Protein AF-A0AAJ2EV68-F1 (afdb_monomer_lite)

Sequence (175 aa):
MSREALLESLSAVMDNEADEFETRRVLSEVSKDPELRATWSRYAMVSAVIRGEPMMPNLDIAKGVTSTLERDDVAAAPVAAAVAPAAKSRWASLGRVAVAASVTFAVLAGVRMYNQSDVATQGLAQQAPSQLTAPQPARSPAVLASFSEESTKAAADSKVDQSAAGVKQETPAQR

pLDDT: mean 70.6, std 21.74, range [31.56, 97.69]

InterPro domains:
  IPR005572 Anti sigma-E protein RseA, N-terminal [PF03872] (8-86)
  IPR005572 Anti sigma-E protein RseA, N-terminal [cd16328] (8-70)
  IPR036147 Anti sigma-E protein RseA, N-terminal domain superfamily [G3DSA:1.10.10.880] (7-72)
  IPR036147 Anti sigma-E protein RseA, N-terminal domain superfamily [SSF89069] (8-71)
  IPR052383 Anti-sigma-E factor RseA-like [PTHR38104] (2-157)

Organism: NCBI:txid47885

Structure (mmCIF, N/CA/C/O backbone):
data_AF-A0AAJ2EV68-F1
#
_entry.id   AF-A0AAJ2EV68-F1
#
loop_
_atom_site.group_PDB
_atom_site.id
_atom_site.type_symbol
_atom_site.label_atom_id
_atom_site.label_alt_id
_atom_site.label_comp_id
_atom_site.label_asym_id
_atom_site.label_entity_id
_atom_site.label_seq_id
_atom_site.pdbx_PDB_ins_code
_atom_site.Cartn_x
_atom_site.Cartn_y
_atom_site.Cartn_z
_atom_site.occupancy
_atom_site.B_iso_or_equiv
_atom_site.auth_seq_id
_atom_site.auth_comp_id
_atom_site.auth_asym_id
_atom_site.auth_atom_id
_atom_site.pdbx_PDB_model_num
ATOM 1 N N . MET A 1 1 ? 5.180 4.007 17.160 1.00 66.56 1 MET A N 1
ATOM 2 C CA . MET A 1 1 ? 3.745 3.701 17.347 1.00 66.56 1 MET A CA 1
ATOM 3 C C . MET A 1 1 ? 3.645 2.321 17.951 1.00 66.56 1 MET A C 1
ATOM 5 O O . MET A 1 1 ? 4.568 1.535 17.764 1.00 66.56 1 MET A O 1
ATOM 9 N N . SER A 1 2 ? 2.560 2.043 18.666 1.00 90.31 2 SER A N 1
ATOM 10 C CA . SER A 1 2 ? 2.216 0.660 18.976 1.00 90.31 2 SER A CA 1
ATOM 11 C C . SER A 1 2 ? 1.850 -0.083 17.683 1.00 90.31 2 SER A C 1
ATOM 13 O O . SER A 1 2 ? 1.628 0.540 16.638 1.00 90.31 2 SER A O 1
ATOM 15 N N . ARG A 1 3 ? 1.830 -1.415 17.727 1.00 90.88 3 ARG A N 1
ATOM 16 C CA . ARG A 1 3 ? 1.516 -2.231 16.548 1.00 90.88 3 ARG A CA 1
ATOM 17 C C . ARG A 1 3 ? 0.095 -1.964 16.054 1.00 90.88 3 ARG A C 1
ATOM 19 O O . ARG A 1 3 ? -0.131 -1.921 14.853 1.00 90.88 3 ARG A O 1
ATOM 26 N N . GLU A 1 4 ? -0.831 -1.740 16.978 1.00 94.19 4 GLU A N 1
ATOM 27 C CA . GLU A 1 4 ? -2.236 -1.457 16.693 1.00 94.19 4 GLU A CA 1
ATOM 28 C C . GLU A 1 4 ? -2.380 -0.166 15.889 1.00 94.19 4 GLU A C 1
ATOM 30 O O . GLU A 1 4 ? -3.008 -0.174 14.837 1.00 94.19 4 GLU A O 1
ATOM 35 N N . ALA A 1 5 ? -1.703 0.905 16.311 1.00 94.12 5 ALA A N 1
ATOM 36 C CA . ALA A 1 5 ? -1.750 2.182 15.607 1.00 94.12 5 ALA A CA 1
ATOM 37 C C . ALA A 1 5 ? -1.160 2.085 14.184 1.00 94.12 5 ALA A C 1
ATOM 39 O O . ALA A 1 5 ? -1.614 2.759 13.269 1.00 94.12 5 ALA A O 1
ATOM 40 N N . LEU A 1 6 ? -0.179 1.201 13.961 1.00 94.81 6 LEU A N 1
ATOM 41 C CA . LEU A 1 6 ? 0.352 0.949 12.618 1.00 94.81 6 LEU A CA 1
ATOM 42 C C . LEU A 1 6 ? -0.646 0.194 11.724 1.00 94.81 6 LEU A C 1
ATOM 44 O O . LEU A 1 6 ? -0.704 0.457 10.526 1.00 94.81 6 LEU A O 1
ATOM 48 N N . LEU A 1 7 ? -1.418 -0.736 12.295 1.00 95.75 7 LEU A N 1
ATOM 49 C CA . LEU A 1 7 ? -2.474 -1.464 11.584 1.00 95.75 7 LEU A CA 1
ATOM 50 C C . LEU A 1 7 ? -3.673 -0.567 11.259 1.00 95.75 7 LEU A C 1
ATOM 52 O O . LEU A 1 7 ? -4.260 -0.710 10.190 1.00 95.75 7 LEU A O 1
ATOM 56 N N . GLU A 1 8 ? -4.005 0.360 12.154 1.00 96.00 8 GLU A N 1
ATOM 57 C CA . GLU A 1 8 ? -5.029 1.382 11.936 1.00 96.00 8 GLU A CA 1
ATOM 58 C C . GLU A 1 8 ? -4.630 2.317 10.790 1.00 96.00 8 GLU A C 1
ATOM 60 O O . GLU A 1 8 ? -5.356 2.412 9.801 1.00 96.00 8 GLU A O 1
ATOM 65 N N . SER A 1 9 ? -3.423 2.897 10.840 1.00 96.19 9 SER A N 1
ATOM 66 C CA . SER A 1 9 ? -2.912 3.712 9.733 1.00 96.19 9 SER A CA 1
ATOM 67 C C . SER A 1 9 ? -2.800 2.913 8.428 1.00 96.19 9 SER A C 1
ATOM 69 O O . SER A 1 9 ? -3.022 3.465 7.357 1.00 96.19 9 SER A O 1
ATOM 71 N N . LEU A 1 10 ? -2.482 1.612 8.478 1.00 96.50 10 LEU A N 1
ATOM 72 C CA . LEU A 1 10 ? -2.476 0.754 7.287 1.00 96.50 10 LEU A CA 1
ATOM 73 C C . LEU A 1 10 ? -3.872 0.632 6.658 1.00 96.50 10 LEU A C 1
ATOM 75 O O . LEU A 1 10 ? -3.980 0.708 5.436 1.00 96.50 10 LEU A O 1
ATOM 79 N N . SER A 1 11 ? -4.924 0.467 7.467 1.00 95.31 11 SER A N 1
ATOM 80 C CA . SER A 1 11 ? -6.308 0.471 6.972 1.00 95.31 11 SER A CA 1
ATOM 81 C C . SER A 1 11 ? -6.662 1.822 6.357 1.00 95.31 11 SER A C 1
ATOM 83 O O . SER A 1 11 ? -7.127 1.870 5.223 1.00 95.31 11 SER A O 1
ATOM 85 N N . ALA A 1 12 ? -6.338 2.919 7.047 1.00 96.81 12 ALA A N 1
ATOM 86 C CA . ALA A 1 12 ? -6.581 4.269 6.547 1.00 96.81 12 ALA A CA 1
ATOM 87 C C . ALA A 1 12 ? -5.859 4.534 5.212 1.00 96.81 12 ALA A C 1
ATOM 89 O O . ALA A 1 12 ? -6.422 5.155 4.317 1.00 96.81 12 ALA A O 1
ATOM 90 N N . VAL A 1 13 ? -4.634 4.023 5.021 1.00 96.75 13 VAL A N 1
ATOM 91 C CA . VAL A 1 13 ? -3.922 4.116 3.732 1.00 96.75 13 VAL A CA 1
ATOM 92 C C . VAL A 1 13 ? -4.679 3.376 2.628 1.00 96.75 13 VAL A C 1
ATOM 94 O O . VAL A 1 13 ? -4.769 3.879 1.510 1.00 96.75 13 VAL A O 1
ATOM 97 N N . MET A 1 14 ? -5.227 2.195 2.919 1.00 94.50 14 MET A N 1
ATOM 98 C CA . MET A 1 14 ? -5.983 1.416 1.934 1.00 94.50 14 MET A CA 1
ATOM 99 C C . MET A 1 14 ? -7.295 2.085 1.520 1.00 94.50 14 MET A C 1
ATOM 101 O O . MET A 1 14 ? -7.675 1.990 0.353 1.00 94.50 14 MET A O 1
ATOM 105 N N . ASP A 1 15 ? -7.947 2.777 2.451 1.00 94.50 15 ASP A N 1
ATOM 106 C CA . ASP A 1 15 ? -9.194 3.506 2.212 1.00 94.50 15 ASP A CA 1
ATOM 107 C C . ASP A 1 15 ? -8.963 4.958 1.743 1.00 94.50 15 ASP A C 1
ATOM 109 O O . ASP A 1 15 ? -9.916 5.694 1.499 1.00 94.50 15 ASP A O 1
ATOM 113 N N . ASN A 1 16 ? -7.700 5.359 1.533 1.00 95.75 16 ASN A N 1
ATOM 114 C CA . ASN A 1 16 ? -7.294 6.715 1.138 1.00 95.75 16 ASN A CA 1
ATOM 115 C C . ASN A 1 16 ? -7.708 7.802 2.160 1.00 95.75 16 ASN A C 1
ATOM 117 O O . ASN A 1 16 ? -7.981 8.946 1.799 1.00 95.75 16 ASN A O 1
ATOM 121 N N . GLU A 1 17 ? -7.734 7.448 3.443 1.00 97.69 17 GLU A N 1
ATOM 122 C CA . GLU A 1 17 ? -8.054 8.333 4.572 1.00 97.69 17 GLU A CA 1
ATOM 123 C C . GLU A 1 17 ? -6.822 8.715 5.410 1.00 97.69 17 GLU A C 1
ATOM 125 O O . GLU A 1 17 ? -6.917 9.565 6.291 1.00 97.69 17 GLU A O 1
ATOM 130 N N . ALA A 1 18 ? -5.657 8.110 5.155 1.00 96.81 18 ALA A N 1
ATOM 131 C CA . ALA A 1 18 ? -4.432 8.420 5.889 1.00 96.81 18 ALA A CA 1
ATOM 132 C C . ALA A 1 18 ? -3.806 9.759 5.472 1.00 96.81 18 ALA A C 1
ATOM 134 O O . ALA A 1 18 ? -3.696 10.079 4.285 1.00 96.81 18 ALA A O 1
ATOM 135 N N . ASP A 1 19 ? -3.266 10.482 6.454 1.00 96.50 19 ASP A N 1
ATOM 136 C CA . ASP A 1 19 ? -2.471 11.684 6.212 1.00 96.50 19 ASP A CA 1
ATOM 137 C C . ASP A 1 19 ? -1.173 11.365 5.449 1.00 96.50 19 ASP A C 1
ATOM 139 O O . ASP A 1 19 ? -0.638 10.250 5.483 1.00 96.50 19 ASP A O 1
ATOM 143 N N . GLU A 1 20 ? -0.584 12.370 4.795 1.00 96.50 20 GLU A N 1
ATOM 144 C CA . GLU A 1 20 ? 0.630 12.175 3.991 1.00 96.50 20 GLU A CA 1
ATOM 145 C C . GLU A 1 20 ? 1.820 11.671 4.828 1.00 96.50 20 GLU A C 1
ATOM 147 O O . GLU A 1 20 ? 2.586 10.803 4.394 1.00 96.50 20 GLU A O 1
ATOM 152 N N . PHE A 1 21 ? 1.977 12.186 6.049 1.00 95.69 21 PHE A N 1
ATOM 153 C CA . PHE A 1 21 ? 3.040 11.742 6.948 1.00 95.69 21 PHE A CA 1
ATOM 154 C C . PHE A 1 21 ? 2.833 10.292 7.398 1.00 95.69 21 PHE A C 1
ATOM 156 O O . PHE A 1 21 ? 3.785 9.506 7.406 1.00 95.69 21 PHE A O 1
ATOM 163 N N . GLU A 1 22 ? 1.596 9.922 7.735 1.00 94.81 22 GLU A N 1
ATOM 164 C CA . GLU A 1 22 ? 1.248 8.558 8.131 1.00 94.81 22 GLU A CA 1
ATOM 165 C C . GLU A 1 22 ? 1.454 7.583 6.980 1.00 94.81 22 GLU A C 1
ATOM 167 O O . GLU A 1 22 ? 2.108 6.559 7.167 1.00 94.81 22 GLU A O 1
ATOM 172 N N . THR A 1 23 ? 1.029 7.957 5.774 1.00 97.12 23 THR A N 1
ATOM 173 C CA . THR A 1 23 ? 1.238 7.185 4.547 1.00 97.12 23 THR A CA 1
ATOM 174 C C . THR A 1 23 ? 2.720 6.907 4.315 1.00 97.12 23 THR A C 1
ATOM 176 O O . THR A 1 23 ? 3.129 5.750 4.199 1.00 97.12 23 THR A O 1
ATOM 179 N N . ARG A 1 24 ? 3.570 7.946 4.319 1.00 95.69 24 ARG A N 1
ATOM 180 C CA . ARG A 1 24 ? 5.027 7.784 4.146 1.00 95.69 24 ARG A CA 1
ATOM 181 C C . ARG A 1 24 ? 5.621 6.857 5.201 1.00 95.69 24 ARG A C 1
ATOM 183 O O . ARG A 1 24 ? 6.500 6.048 4.898 1.00 95.69 24 ARG A O 1
ATOM 190 N N . ARG A 1 25 ? 5.151 6.966 6.444 1.00 94.12 25 ARG A N 1
ATOM 191 C CA . ARG A 1 25 ? 5.664 6.161 7.549 1.00 94.12 25 ARG A CA 1
ATOM 192 C C . ARG A 1 25 ? 5.214 4.706 7.465 1.00 94.12 25 ARG A C 1
ATOM 194 O O . ARG A 1 25 ? 6.053 3.824 7.613 1.00 94.12 25 ARG A O 1
ATOM 201 N N . VAL A 1 26 ? 3.937 4.453 7.182 1.00 95.94 26 VAL A N 1
ATOM 202 C CA . VAL A 1 26 ? 3.386 3.107 6.965 1.00 95.94 26 VAL A CA 1
ATOM 203 C C . VAL A 1 26 ? 4.116 2.420 5.814 1.00 95.94 26 VAL A C 1
ATOM 205 O O . VAL A 1 26 ? 4.591 1.303 5.988 1.00 95.94 26 VAL A O 1
ATOM 208 N N . LEU A 1 27 ? 4.306 3.097 4.676 1.00 94.50 27 LEU A N 1
ATOM 209 C CA . LEU A 1 27 ? 5.032 2.541 3.526 1.00 94.50 27 LEU A CA 1
ATOM 210 C C . LEU A 1 27 ? 6.494 2.188 3.863 1.00 94.50 27 LEU A C 1
ATOM 212 O O . LEU A 1 27 ? 6.998 1.145 3.436 1.00 94.50 27 LEU A O 1
ATOM 216 N N . SER A 1 28 ? 7.169 3.021 4.664 1.00 94.94 28 SER A N 1
ATOM 217 C CA . SER A 1 28 ? 8.528 2.746 5.153 1.00 94.94 28 SER A CA 1
ATOM 218 C C . SER A 1 28 ? 8.582 1.492 6.030 1.00 94.94 28 SER A C 1
ATOM 220 O O . SER A 1 28 ? 9.485 0.671 5.875 1.00 94.94 28 SER A O 1
ATOM 222 N N . GLU A 1 29 ? 7.605 1.307 6.920 1.00 94.81 29 GLU A N 1
ATOM 223 C CA . GLU A 1 29 ? 7.549 0.144 7.812 1.00 94.81 29 GLU A CA 1
ATOM 224 C C . GLU A 1 29 ? 7.129 -1.141 7.078 1.00 94.81 29 GLU A C 1
ATOM 226 O O . GLU A 1 29 ? 7.770 -2.176 7.252 1.00 94.81 29 GLU A O 1
ATOM 231 N N . VAL A 1 30 ? 6.153 -1.080 6.164 1.00 94.31 30 VAL A N 1
ATOM 232 C CA . VAL A 1 30 ? 5.732 -2.218 5.313 1.00 94.31 30 VAL A CA 1
ATOM 233 C C . VAL A 1 30 ? 6.892 -2.755 4.468 1.00 94.31 30 VAL A C 1
ATOM 235 O O . VAL A 1 30 ? 6.995 -3.959 4.206 1.00 94.31 30 VAL A O 1
ATOM 238 N N . SER A 1 31 ? 7.801 -1.878 4.043 1.00 90.06 31 SER A N 1
ATOM 239 C CA . SER A 1 31 ? 8.985 -2.276 3.277 1.00 90.06 31 SER A CA 1
ATOM 240 C C . SER A 1 31 ? 9.954 -3.129 4.107 1.00 90.06 31 SER A C 1
ATOM 242 O O . SER A 1 31 ? 10.612 -4.012 3.563 1.00 90.06 31 SER A O 1
ATOM 244 N N . LYS A 1 32 ? 10.001 -2.927 5.429 1.00 93.06 32 LYS A N 1
ATOM 245 C CA . LYS A 1 32 ? 10.924 -3.612 6.349 1.00 93.06 32 LYS A CA 1
ATOM 246 C C . LYS A 1 32 ? 10.305 -4.836 7.023 1.00 93.06 32 LYS A C 1
ATOM 248 O O . LYS A 1 32 ? 11.031 -5.776 7.326 1.00 93.06 32 LYS A O 1
ATOM 253 N N . ASP A 1 33 ? 8.989 -4.837 7.240 1.00 94.31 33 ASP A N 1
ATOM 254 C CA . ASP A 1 33 ? 8.274 -5.870 7.997 1.00 94.31 33 ASP A CA 1
ATOM 255 C C . ASP A 1 33 ? 7.451 -6.809 7.082 1.00 94.31 33 ASP A C 1
ATOM 257 O O . ASP A 1 33 ? 6.423 -6.408 6.519 1.00 94.31 33 ASP A O 1
ATOM 261 N N . PRO A 1 34 ? 7.862 -8.085 6.932 1.00 92.12 34 PRO A N 1
ATOM 262 C CA . PRO A 1 34 ? 7.104 -9.080 6.180 1.00 92.12 34 PRO A CA 1
ATOM 263 C C . PRO A 1 34 ? 5.719 -9.410 6.753 1.00 92.12 34 PRO A C 1
ATOM 265 O O . PRO A 1 34 ? 4.808 -9.688 5.972 1.00 92.12 34 PRO A O 1
ATOM 268 N N . GLU A 1 35 ? 5.526 -9.386 8.075 1.00 93.06 35 GLU A N 1
ATOM 269 C CA . GLU A 1 35 ? 4.221 -9.682 8.682 1.00 93.06 35 GLU A CA 1
ATOM 270 C C . GLU A 1 35 ? 3.212 -8.566 8.409 1.00 93.06 35 GLU A C 1
ATOM 272 O O . GLU A 1 35 ? 2.035 -8.830 8.132 1.00 93.06 35 GLU A O 1
ATOM 277 N N . LEU A 1 36 ? 3.665 -7.312 8.449 1.00 94.50 36 LEU A N 1
ATOM 278 C CA . LEU A 1 36 ? 2.829 -6.163 8.120 1.00 94.50 36 LEU A CA 1
ATOM 279 C C . LEU A 1 36 ? 2.400 -6.195 6.649 1.00 94.50 36 LEU A C 1
ATOM 281 O O . LEU A 1 36 ? 1.225 -6.005 6.337 1.00 94.50 36 LEU A O 1
ATOM 285 N N . ARG A 1 37 ? 3.320 -6.550 5.746 1.00 92.81 37 ARG A N 1
ATOM 286 C CA . ARG A 1 37 ? 3.016 -6.753 4.321 1.00 92.81 37 ARG A CA 1
ATOM 287 C C . ARG A 1 37 ? 2.023 -7.892 4.090 1.00 92.81 37 ARG A C 1
ATOM 289 O O . ARG A 1 37 ? 1.110 -7.760 3.278 1.00 92.81 37 ARG A O 1
ATOM 296 N N . ALA A 1 38 ? 2.155 -8.992 4.832 1.00 92.62 38 ALA A N 1
ATOM 297 C CA . ALA A 1 38 ? 1.183 -10.081 4.796 1.00 92.62 38 ALA A CA 1
ATOM 298 C C . ALA A 1 38 ? -0.203 -9.630 5.293 1.00 92.62 38 ALA A C 1
ATOM 300 O O . ALA A 1 38 ? -1.222 -10.090 4.782 1.00 92.62 38 ALA A O 1
ATOM 301 N N . THR A 1 39 ? -0.253 -8.713 6.263 1.00 94.62 39 THR A N 1
ATOM 302 C CA . THR A 1 39 ? -1.510 -8.139 6.764 1.00 94.62 39 THR A CA 1
ATOM 303 C C . THR A 1 39 ? -2.183 -7.257 5.722 1.00 94.62 39 THR A C 1
ATOM 305 O O . THR A 1 39 ? -3.365 -7.460 5.459 1.00 94.62 39 THR A O 1
ATOM 308 N N . TRP A 1 40 ? -1.427 -6.381 5.052 1.00 95.00 40 TRP A N 1
ATOM 309 C CA . TRP A 1 40 ? -1.928 -5.616 3.905 1.00 95.00 40 TRP A CA 1
ATOM 310 C C . TRP A 1 40 ? -2.518 -6.552 2.844 1.00 95.00 40 TRP A C 1
ATOM 312 O O . TRP A 1 40 ? -3.670 -6.390 2.452 1.00 95.00 40 TRP A O 1
ATOM 322 N N . SER A 1 41 ? -1.777 -7.586 2.430 1.00 92.19 41 SER A N 1
ATOM 323 C CA . SER A 1 41 ? -2.257 -8.552 1.430 1.00 92.19 41 SER A CA 1
ATOM 324 C C . SER A 1 41 ? -3.595 -9.197 1.826 1.00 92.19 41 SER A C 1
ATOM 326 O O . SER A 1 41 ? -4.521 -9.261 1.016 1.00 92.19 41 SER A O 1
ATOM 328 N N . ARG A 1 42 ? -3.752 -9.593 3.098 1.00 92.31 42 ARG A N 1
ATOM 329 C CA . ARG A 1 42 ? -5.026 -10.122 3.614 1.00 92.31 42 ARG A CA 1
ATOM 330 C C . ARG A 1 42 ? -6.152 -9.095 3.565 1.00 92.31 42 ARG A 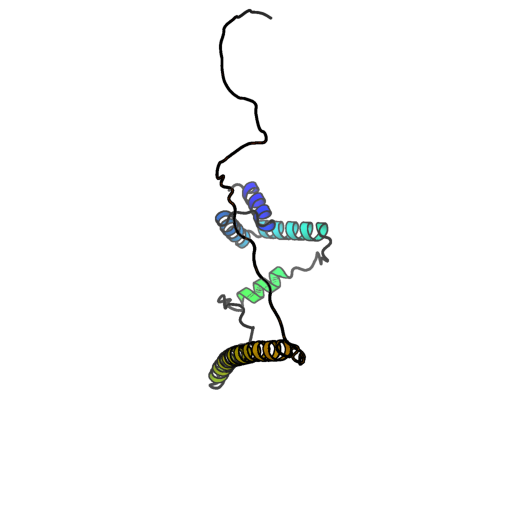C 1
ATOM 332 O O . ARG A 1 42 ? -7.252 -9.446 3.156 1.00 92.31 42 ARG A O 1
ATOM 339 N N . TYR A 1 43 ? -5.900 -7.849 3.959 1.00 94.62 43 TYR A N 1
ATOM 340 C CA . TYR A 1 43 ? -6.911 -6.791 3.892 1.00 94.62 43 TYR A CA 1
ATOM 341 C C . TYR A 1 43 ? -7.343 -6.521 2.449 1.00 94.62 43 TYR A C 1
ATOM 343 O O . TYR A 1 43 ? -8.537 -6.407 2.180 1.00 94.62 43 TYR A O 1
ATOM 351 N N . ALA A 1 44 ? -6.398 -6.506 1.504 1.00 92.12 44 ALA A N 1
ATOM 352 C CA . ALA A 1 44 ? -6.702 -6.313 0.088 1.00 92.12 44 ALA A CA 1
ATOM 353 C C . ALA A 1 44 ? -7.560 -7.464 -0.450 1.00 92.12 44 ALA A C 1
ATOM 355 O O . ALA A 1 44 ? -8.538 -7.235 -1.157 1.00 92.12 44 ALA A O 1
ATOM 356 N N . MET A 1 45 ? -7.247 -8.695 -0.040 1.00 92.56 45 MET A N 1
ATOM 357 C CA . MET A 1 45 ? -8.034 -9.877 -0.381 1.00 92.56 45 MET A CA 1
ATOM 358 C C . MET A 1 45 ? -9.457 -9.808 0.187 1.00 92.56 45 MET A C 1
ATOM 360 O O . MET A 1 45 ? -10.412 -10.047 -0.544 1.00 92.56 45 MET A O 1
ATOM 364 N N . VAL A 1 46 ? -9.619 -9.449 1.464 1.00 93.44 46 VAL A N 1
ATOM 365 C CA . VAL A 1 46 ? -10.944 -9.281 2.085 1.00 93.44 46 VAL A CA 1
ATOM 366 C C . VAL A 1 46 ? -11.750 -8.193 1.369 1.00 93.44 46 VAL A C 1
ATOM 368 O O . VAL A 1 46 ? -12.921 -8.409 1.068 1.00 93.44 46 VAL A O 1
ATOM 371 N N . SER A 1 47 ? -11.125 -7.061 1.032 1.00 92.44 47 SER A N 1
ATOM 372 C CA . SER A 1 47 ? -11.766 -5.973 0.279 1.00 92.44 47 SER A CA 1
ATOM 373 C C . SER A 1 47 ? -12.248 -6.438 -1.101 1.00 92.44 47 SER A C 1
ATOM 375 O O . SER A 1 47 ? -13.402 -6.198 -1.458 1.00 92.44 47 SER A O 1
ATOM 377 N N . ALA A 1 48 ? -11.418 -7.185 -1.836 1.00 93.00 48 ALA A N 1
ATOM 378 C CA . ALA A 1 48 ? -11.781 -7.765 -3.129 1.00 93.00 48 ALA A CA 1
ATOM 379 C C . ALA A 1 48 ? -12.975 -8.732 -3.016 1.00 93.00 48 ALA A C 1
ATOM 381 O O . ALA A 1 48 ? -13.913 -8.642 -3.807 1.00 93.00 48 ALA A O 1
ATOM 382 N N . VAL A 1 49 ? -12.996 -9.600 -1.992 1.00 94.50 49 VAL A N 1
ATOM 383 C CA . VAL A 1 49 ? -14.134 -10.502 -1.721 1.00 94.50 49 VAL A CA 1
ATOM 384 C C . VAL A 1 49 ? -15.419 -9.713 -1.487 1.00 94.50 49 VAL A C 1
ATOM 386 O O . VAL A 1 49 ? -16.446 -10.030 -2.084 1.00 94.50 49 VAL A O 1
ATOM 389 N N . ILE A 1 50 ? -15.372 -8.683 -0.638 1.00 94.81 50 ILE A N 1
ATOM 390 C CA . ILE A 1 50 ? -16.542 -7.856 -0.305 1.00 94.81 50 ILE A CA 1
ATOM 391 C C . ILE A 1 50 ? -17.074 -7.130 -1.547 1.00 94.81 50 ILE A C 1
ATOM 393 O O . ILE A 1 50 ? -18.286 -7.034 -1.730 1.00 94.81 50 ILE A O 1
ATOM 397 N N . ARG A 1 51 ? -16.181 -6.650 -2.419 1.00 95.31 51 ARG A N 1
ATOM 398 C CA . ARG A 1 51 ? -16.531 -5.976 -3.681 1.00 95.31 51 ARG A CA 1
ATOM 399 C C . ARG A 1 51 ? -16.974 -6.942 -4.787 1.00 95.31 51 ARG A C 1
ATOM 401 O O . ARG A 1 51 ? -17.432 -6.487 -5.831 1.00 95.31 51 ARG A O 1
ATOM 408 N N . GLY A 1 52 ? -16.861 -8.255 -4.572 1.00 95.44 52 GLY A N 1
ATOM 409 C CA . GLY A 1 52 ? -17.171 -9.270 -5.580 1.00 95.44 52 GLY A CA 1
ATOM 410 C C . GLY A 1 52 ? -16.165 -9.306 -6.734 1.00 95.44 52 GLY A C 1
ATOM 411 O O . GLY A 1 52 ? -16.517 -9.701 -7.846 1.00 95.44 52 GLY A O 1
ATOM 412 N N . GLU A 1 53 ? -14.926 -8.878 -6.496 1.00 93.38 53 GLU A N 1
ATOM 413 C CA . GLU A 1 53 ? -13.866 -8.888 -7.500 1.00 93.38 53 GLU A CA 1
ATOM 414 C C . GLU A 1 53 ? -13.320 -10.314 -7.716 1.00 93.38 53 GLU A C 1
ATOM 416 O O . GLU A 1 53 ? -13.178 -11.091 -6.765 1.00 93.38 53 GLU A O 1
ATOM 421 N N . PRO A 1 54 ? -12.990 -10.697 -8.963 1.00 88.88 54 PRO A N 1
ATOM 422 C CA . PRO A 1 54 ? -12.403 -11.999 -9.246 1.00 88.88 54 PRO A CA 1
ATOM 423 C C . PRO A 1 54 ? -10.998 -12.095 -8.636 1.00 88.88 54 PRO A C 1
ATOM 425 O O . PRO A 1 54 ? -10.113 -11.307 -8.963 1.00 88.88 54 PRO A O 1
ATOM 428 N N . MET A 1 55 ? -10.769 -13.097 -7.784 1.00 85.31 55 MET A N 1
ATOM 429 C CA . MET A 1 55 ? -9.497 -13.285 -7.077 1.00 85.31 55 MET A CA 1
ATOM 430 C C . MET A 1 55 ? -8.894 -14.676 -7.286 1.00 85.31 55 MET A C 1
ATOM 432 O O . MET A 1 55 ? -9.598 -15.681 -7.386 1.00 85.31 55 MET A O 1
ATOM 436 N N . MET A 1 56 ? -7.561 -14.732 -7.290 1.00 86.06 56 MET A N 1
ATOM 437 C CA . MET A 1 56 ? -6.774 -15.967 -7.308 1.00 86.06 56 MET A CA 1
ATOM 438 C C . MET A 1 56 ? -5.980 -16.085 -5.994 1.00 86.06 56 MET A C 1
ATOM 440 O O . MET A 1 56 ? -4.861 -15.583 -5.917 1.00 86.06 56 MET A O 1
ATOM 444 N N . PRO A 1 57 ? -6.522 -16.734 -4.945 1.00 77.12 57 PRO A N 1
ATOM 445 C CA . PRO A 1 57 ? -5.968 -16.670 -3.583 1.00 77.12 57 PRO A CA 1
ATOM 446 C C . PRO A 1 57 ? -4.550 -17.240 -3.430 1.00 77.12 57 PRO A C 1
ATOM 448 O O . PRO A 1 57 ? -3.831 -16.846 -2.518 1.00 77.12 57 PRO A O 1
ATOM 451 N N . ASN A 1 58 ? -4.135 -18.148 -4.316 1.00 81.31 58 ASN A N 1
ATOM 452 C CA . ASN A 1 58 ? -2.832 -18.819 -4.243 1.00 81.31 58 ASN A CA 1
ATOM 453 C C . ASN A 1 58 ? -1.772 -18.207 -5.177 1.00 81.31 58 ASN A C 1
ATOM 455 O O . ASN A 1 58 ? -0.693 -18.779 -5.326 1.00 81.31 58 ASN A O 1
ATOM 459 N N . LEU A 1 59 ? -2.075 -17.089 -5.843 1.00 83.19 59 LEU A N 1
ATOM 460 C CA . LEU A 1 59 ? -1.178 -16.462 -6.811 1.00 83.19 59 LEU A CA 1
ATOM 461 C C . LEU A 1 59 ? -0.566 -15.178 -6.234 1.00 83.19 59 LEU A C 1
ATOM 463 O O . LEU A 1 59 ? -1.246 -14.166 -6.097 1.00 83.19 59 LEU A O 1
ATOM 467 N N . ASP A 1 60 ? 0.737 -15.205 -5.947 1.00 82.81 60 ASP A N 1
ATOM 468 C CA . ASP A 1 60 ? 1.502 -14.021 -5.534 1.00 82.81 60 ASP A CA 1
ATOM 469 C C . ASP A 1 60 ? 2.185 -13.367 -6.745 1.00 82.81 60 ASP A C 1
ATOM 471 O O . ASP A 1 60 ? 3.295 -13.729 -7.142 1.00 82.81 60 ASP A O 1
ATOM 475 N N . ILE A 1 61 ? 1.497 -12.396 -7.346 1.00 88.00 61 ILE A N 1
ATOM 476 C CA . ILE A 1 61 ? 2.032 -11.589 -8.454 1.00 88.00 61 ILE A CA 1
ATOM 477 C C . ILE A 1 61 ? 2.988 -10.509 -7.929 1.00 88.00 61 ILE A C 1
ATOM 479 O O . ILE A 1 61 ? 3.957 -10.153 -8.603 1.00 88.00 61 ILE A O 1
ATOM 483 N N . ALA A 1 62 ? 2.745 -10.004 -6.715 1.00 87.19 62 ALA A N 1
ATOM 484 C CA . ALA A 1 62 ? 3.468 -8.872 -6.148 1.00 87.19 62 ALA A CA 1
ATOM 485 C C . ALA A 1 62 ? 4.967 -9.164 -6.041 1.00 87.19 62 ALA A C 1
ATOM 487 O O . ALA A 1 62 ? 5.779 -8.356 -6.483 1.00 87.19 62 ALA A O 1
ATOM 488 N N . LYS A 1 63 ?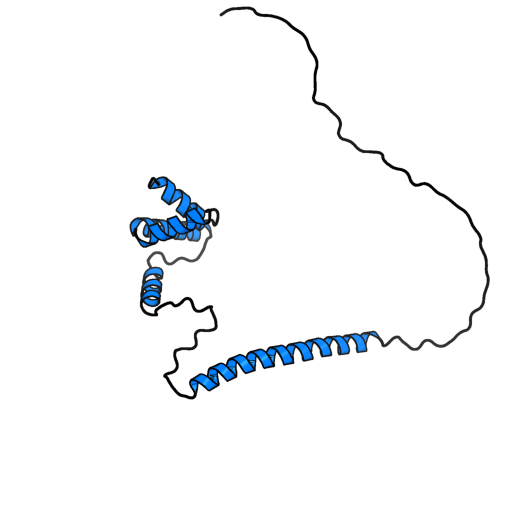 5.347 -10.358 -5.566 1.00 86.31 63 LYS A N 1
ATOM 489 C CA . LYS A 1 63 ? 6.758 -10.761 -5.476 1.00 86.31 63 LYS A CA 1
ATOM 490 C C . LYS A 1 63 ? 7.463 -10.790 -6.836 1.00 86.31 63 LYS A C 1
ATOM 492 O O . LYS A 1 63 ? 8.613 -10.360 -6.941 1.00 86.31 63 LYS A O 1
ATOM 497 N N . GLY A 1 64 ? 6.791 -11.292 -7.873 1.00 88.56 64 GLY A N 1
ATOM 498 C CA . GLY A 1 64 ? 7.335 -11.331 -9.234 1.00 88.56 64 GLY A CA 1
ATOM 499 C C . GLY A 1 64 ? 7.545 -9.930 -9.810 1.00 88.56 64 GLY A C 1
ATOM 500 O O . GLY A 1 64 ? 8.603 -9.642 -10.374 1.00 88.56 64 GLY A O 1
ATOM 501 N N . VAL A 1 65 ? 6.571 -9.041 -9.597 1.00 90.19 65 VAL A N 1
ATOM 502 C CA . VAL A 1 65 ? 6.647 -7.636 -10.015 1.00 90.19 65 VAL A CA 1
ATOM 503 C C . VAL A 1 65 ? 7.776 -6.916 -9.281 1.00 90.19 65 VAL A C 1
ATOM 505 O O . VAL A 1 65 ? 8.648 -6.363 -9.944 1.00 90.19 65 VAL A O 1
ATOM 508 N N . THR A 1 66 ? 7.841 -6.987 -7.947 1.00 87.62 66 THR A N 1
ATOM 509 C CA . THR A 1 66 ? 8.917 -6.355 -7.162 1.00 87.62 66 THR A CA 1
ATOM 510 C C . THR A 1 66 ? 10.292 -6.842 -7.604 1.00 87.62 66 THR A C 1
ATOM 512 O O . THR A 1 66 ? 11.173 -6.032 -7.856 1.00 87.62 66 THR A O 1
ATOM 515 N N . SER A 1 67 ? 10.462 -8.151 -7.805 1.00 87.62 67 SER A N 1
ATOM 516 C CA . SER A 1 67 ? 11.744 -8.708 -8.245 1.00 87.62 67 SER A CA 1
ATOM 517 C C . SER A 1 67 ? 12.142 -8.266 -9.660 1.00 87.62 67 SER A C 1
ATOM 519 O O . SER A 1 67 ? 13.323 -8.260 -9.999 1.00 87.62 67 SER A O 1
ATOM 521 N N . THR A 1 68 ? 11.176 -7.918 -10.509 1.00 90.88 68 THR A N 1
ATOM 522 C CA . THR A 1 68 ? 11.448 -7.352 -11.838 1.00 90.88 68 THR A CA 1
ATOM 523 C C . THR A 1 68 ? 11.830 -5.875 -11.720 1.00 90.88 68 THR A C 1
ATOM 525 O O . THR A 1 68 ? 12.830 -5.465 -12.298 1.00 90.88 68 THR A O 1
ATOM 528 N N . LEU A 1 69 ? 11.107 -5.109 -10.895 1.00 87.38 69 LEU A N 1
ATOM 529 C CA . LEU A 1 69 ? 11.386 -3.694 -10.609 1.00 87.38 69 LEU A CA 1
ATOM 530 C C . LEU A 1 69 ? 12.723 -3.467 -9.883 1.00 87.38 69 LEU A C 1
ATOM 532 O O . LEU A 1 69 ? 13.307 -2.403 -9.994 1.00 87.38 69 LEU A O 1
ATOM 536 N N . GLU A 1 70 ? 13.218 -4.438 -9.120 1.00 87.31 70 GLU A N 1
ATOM 537 C CA . GLU A 1 70 ? 14.552 -4.358 -8.508 1.00 87.31 70 GLU A CA 1
ATOM 538 C C . GLU A 1 70 ? 15.682 -4.622 -9.514 1.00 87.31 70 GLU A C 1
ATOM 540 O O . GLU A 1 70 ? 16.818 -4.220 -9.279 1.00 87.31 70 GLU A O 1
ATOM 545 N N . ARG A 1 71 ? 15.397 -5.344 -10.608 1.00 82.31 71 ARG A N 1
ATOM 546 C CA . ARG A 1 71 ? 16.386 -5.698 -11.641 1.00 82.31 71 ARG A CA 1
ATOM 547 C C . ARG A 1 71 ? 16.496 -4.644 -12.727 1.00 82.31 71 ARG A C 1
ATOM 549 O O . ARG A 1 71 ? 17.598 -4.345 -13.177 1.00 82.31 71 ARG A O 1
ATOM 556 N N . ASP A 1 72 ? 15.357 -4.129 -13.165 1.00 72.12 72 ASP A N 1
ATOM 557 C CA . ASP A 1 72 ? 15.312 -2.946 -14.003 1.00 72.12 72 ASP A CA 1
ATOM 558 C C . ASP A 1 72 ? 15.455 -1.765 -13.055 1.00 72.12 72 ASP A C 1
ATOM 560 O O . ASP A 1 72 ? 14.464 -1.399 -12.445 1.00 72.12 72 ASP A O 1
ATOM 564 N N . ASP A 1 73 ? 16.660 -1.209 -12.873 1.00 58.53 73 ASP A N 1
ATOM 565 C CA . ASP A 1 73 ? 16.880 0.009 -12.078 1.00 58.53 73 ASP A CA 1
ATOM 566 C C . ASP A 1 73 ? 15.798 1.050 -12.423 1.00 58.53 73 ASP A C 1
ATOM 568 O O . ASP A 1 73 ? 15.893 1.758 -13.433 1.00 58.53 73 ASP A O 1
ATOM 572 N N . VAL A 1 74 ? 14.739 1.129 -11.607 1.00 54.00 74 VAL A N 1
ATOM 573 C CA . VAL A 1 74 ? 13.633 2.064 -11.811 1.00 54.00 74 VAL A CA 1
ATOM 574 C C . VAL A 1 74 ? 14.134 3.429 -11.367 1.00 54.00 74 VAL A C 1
ATOM 576 O O . VAL A 1 74 ? 13.787 3.962 -10.315 1.00 54.00 74 VAL A O 1
ATOM 579 N N . ALA A 1 75 ? 14.942 4.047 -12.224 1.00 52.53 75 ALA A N 1
ATOM 580 C CA . ALA A 1 75 ? 14.781 5.465 -12.438 1.00 52.53 75 ALA A CA 1
ATOM 581 C C . ALA A 1 75 ? 13.299 5.656 -12.763 1.00 52.53 75 ALA A C 1
ATOM 583 O O . ALA A 1 75 ? 12.802 5.092 -13.739 1.00 52.53 75 ALA A O 1
ATOM 584 N N . ALA A 1 76 ? 12.596 6.394 -11.906 1.00 50.81 76 ALA A N 1
ATOM 585 C CA . ALA A 1 76 ? 11.242 6.870 -12.131 1.00 50.81 76 ALA A CA 1
ATOM 586 C C . ALA A 1 76 ? 11.223 7.735 -13.401 1.00 50.81 76 ALA A C 1
ATOM 588 O O . ALA A 1 76 ? 11.222 8.963 -13.358 1.00 50.81 76 ALA A O 1
ATOM 589 N N . ALA A 1 77 ? 11.290 7.089 -14.559 1.00 46.91 77 ALA A N 1
ATOM 590 C CA . ALA A 1 77 ? 11.002 7.712 -15.821 1.00 46.91 77 ALA A CA 1
ATOM 591 C C . ALA A 1 77 ? 9.484 7.917 -15.831 1.00 46.91 77 ALA A C 1
ATOM 593 O O . ALA A 1 77 ? 8.745 6.966 -15.553 1.00 46.91 77 ALA A O 1
ATOM 594 N N . PRO A 1 78 ? 8.993 9.136 -16.115 1.00 46.94 78 PRO A N 1
ATOM 595 C CA . PRO A 1 78 ? 7.572 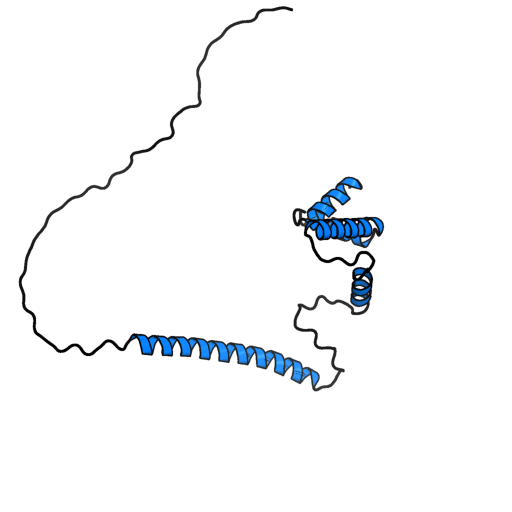9.318 -16.365 1.00 46.94 78 PRO A CA 1
ATOM 596 C C . PRO A 1 78 ? 7.155 8.307 -17.432 1.00 46.94 78 PRO A C 1
ATOM 598 O O . PRO A 1 78 ? 7.935 8.042 -18.348 1.00 46.94 78 PRO A O 1
ATOM 601 N N . VAL A 1 79 ? 5.954 7.742 -17.287 1.00 50.28 79 VAL A N 1
ATOM 602 C CA . VAL A 1 79 ? 5.278 6.838 -18.234 1.00 50.28 79 VAL A CA 1
ATOM 603 C C . VAL A 1 79 ? 5.152 7.493 -19.617 1.00 50.28 79 VAL A C 1
ATOM 605 O O . VAL A 1 79 ? 4.092 7.908 -20.065 1.00 50.28 79 VAL A O 1
ATOM 608 N N . ALA A 1 80 ? 6.274 7.601 -20.311 1.00 46.84 80 ALA A N 1
ATOM 609 C CA . ALA A 1 80 ? 6.396 7.828 -21.727 1.00 46.84 80 ALA A CA 1
ATOM 610 C C . ALA A 1 80 ? 6.823 6.473 -22.278 1.00 46.84 80 ALA A C 1
ATOM 612 O O . ALA A 1 80 ? 7.996 6.126 -22.205 1.00 46.84 80 ALA A O 1
ATOM 613 N N . ALA A 1 81 ? 5.818 5.700 -22.700 1.00 46.47 81 ALA A N 1
ATOM 614 C CA . ALA A 1 81 ? 5.884 4.477 -23.495 1.00 46.47 81 ALA A CA 1
ATOM 615 C C . ALA A 1 81 ? 7.210 3.701 -23.409 1.00 46.47 81 ALA A C 1
ATOM 617 O O . ALA A 1 81 ? 8.207 4.091 -24.015 1.00 46.47 81 ALA A O 1
ATOM 618 N N . ALA A 1 82 ? 7.184 2.557 -22.721 1.00 47.72 82 ALA A N 1
ATOM 619 C CA . ALA A 1 82 ? 8.251 1.567 -22.743 1.00 47.72 82 ALA A CA 1
ATOM 620 C C . ALA A 1 82 ? 8.626 1.202 -24.193 1.00 47.72 82 ALA A C 1
ATOM 622 O O . ALA A 1 82 ? 8.011 0.346 -24.824 1.00 47.72 82 ALA A O 1
ATOM 623 N N . VAL A 1 83 ? 9.645 1.866 -24.731 1.00 53.88 83 VAL A N 1
ATOM 624 C CA . VAL A 1 83 ? 10.369 1.434 -25.919 1.00 53.88 83 VAL A CA 1
ATOM 625 C C . VAL A 1 83 ? 11.682 0.889 -25.388 1.00 53.88 83 VAL A C 1
ATOM 627 O O . VAL A 1 83 ? 12.467 1.625 -24.791 1.00 53.88 83 VAL A O 1
ATOM 630 N N . ALA A 1 84 ? 11.864 -0.423 -25.546 1.00 52.59 84 ALA A N 1
ATOM 631 C CA . ALA A 1 84 ? 13.036 -1.172 -25.108 1.00 52.59 84 ALA A CA 1
ATOM 632 C C . ALA A 1 84 ? 14.352 -0.436 -25.435 1.00 52.59 84 ALA A C 1
ATOM 634 O O . ALA A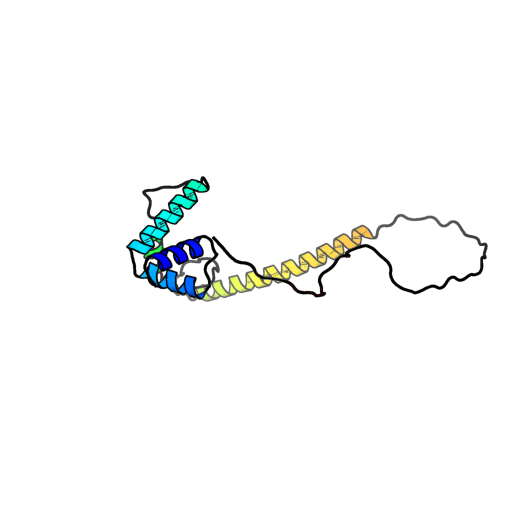 1 84 ? 14.412 0.272 -26.449 1.00 52.59 84 ALA A O 1
ATOM 635 N N . PRO A 1 85 ? 15.424 -0.613 -24.637 1.00 47.38 85 PRO A N 1
ATOM 636 C CA . PRO A 1 85 ? 16.707 0.017 -24.910 1.00 47.38 85 PRO A CA 1
ATOM 637 C C . PRO A 1 85 ? 17.293 -0.558 -26.206 1.00 47.38 85 PRO A C 1
ATOM 639 O O . PRO A 1 85 ? 18.003 -1.562 -26.213 1.00 47.38 85 PRO A O 1
ATOM 642 N N . ALA A 1 86 ? 16.982 0.083 -27.333 1.00 56.28 86 ALA A N 1
ATOM 643 C CA . ALA A 1 86 ? 17.631 -0.194 -28.597 1.00 56.28 86 ALA A CA 1
ATOM 644 C C . ALA A 1 86 ? 19.114 0.141 -28.425 1.00 56.28 86 ALA A C 1
ATOM 646 O O . ALA A 1 86 ? 19.474 1.257 -28.037 1.00 56.28 86 ALA A O 1
ATOM 647 N N . ALA A 1 87 ? 19.951 -0.869 -28.664 1.00 57.78 87 ALA A N 1
ATOM 648 C CA . ALA A 1 87 ? 21.401 -0.823 -28.571 1.00 57.78 87 ALA A CA 1
ATOM 649 C C . ALA A 1 87 ? 21.970 0.500 -29.099 1.00 57.78 87 ALA A C 1
ATOM 651 O O . ALA A 1 87 ? 21.438 1.060 -30.058 1.00 57.78 87 ALA A O 1
ATOM 652 N N . LYS A 1 88 ? 23.066 0.961 -28.475 1.00 54.56 88 LYS A N 1
ATOM 653 C CA . LYS A 1 88 ? 23.834 2.187 -28.766 1.00 54.56 88 LYS A CA 1
ATOM 654 C C . LYS A 1 88 ? 24.223 2.277 -30.251 1.00 54.56 88 LYS A C 1
ATOM 656 O O . LYS A 1 88 ? 25.366 2.059 -30.635 1.00 54.56 88 LYS A O 1
ATOM 661 N N . SER A 1 89 ? 23.254 2.597 -31.091 1.00 63.31 89 SER A N 1
ATOM 662 C CA . SER A 1 89 ? 23.376 2.811 -32.519 1.00 63.31 89 SER A CA 1
ATOM 663 C C . SER A 1 89 ? 23.187 4.295 -32.744 1.00 63.31 89 SER A C 1
ATOM 665 O O . SER A 1 89 ? 22.279 4.910 -32.185 1.00 63.31 89 SER A O 1
ATOM 667 N N . ARG A 1 90 ? 24.028 4.895 -33.585 1.00 63.56 90 ARG A N 1
ATOM 668 C CA . ARG A 1 90 ? 23.961 6.331 -33.909 1.00 63.56 90 ARG A CA 1
ATOM 669 C C . ARG A 1 90 ? 22.626 6.746 -34.556 1.00 63.56 90 ARG A C 1
ATOM 671 O O . ARG A 1 90 ? 22.370 7.934 -34.708 1.00 63.56 90 ARG A O 1
ATOM 678 N N . TRP A 1 91 ? 21.769 5.775 -34.874 1.00 60.41 91 TRP A N 1
ATOM 679 C CA . TRP A 1 91 ? 20.400 5.939 -35.362 1.00 60.41 91 TRP A CA 1
ATOM 680 C C . TRP A 1 91 ? 19.347 6.084 -34.249 1.00 60.41 91 TRP A C 1
ATOM 682 O O . TRP A 1 91 ? 18.266 6.607 -34.505 1.00 60.41 91 TRP A O 1
ATOM 692 N N . ALA A 1 92 ? 19.652 5.705 -33.002 1.00 60.31 92 ALA A N 1
ATOM 693 C CA . ALA A 1 92 ? 18.739 5.877 -31.866 1.00 60.31 92 ALA A CA 1
ATOM 694 C C . ALA A 1 92 ? 18.442 7.364 -31.582 1.00 60.31 92 ALA A C 1
ATOM 696 O O . ALA A 1 92 ? 17.328 7.727 -31.204 1.00 60.31 92 ALA A O 1
ATOM 697 N N . SER A 1 93 ? 19.414 8.247 -31.839 1.00 57.06 93 SER A N 1
ATOM 698 C CA . SER A 1 93 ? 19.236 9.699 -31.731 1.00 57.06 93 SER A CA 1
ATOM 699 C C . SER A 1 93 ? 18.225 10.240 -32.749 1.00 57.06 93 SER A C 1
ATOM 701 O O . SER A 1 93 ? 17.439 11.120 -32.405 1.00 57.06 93 SER A O 1
ATOM 703 N N . LEU A 1 94 ? 18.181 9.682 -33.968 1.00 62.91 94 LEU A N 1
ATOM 704 C CA . LEU A 1 94 ? 17.166 10.039 -34.968 1.00 62.91 94 LEU A CA 1
ATOM 705 C C . LEU A 1 94 ? 15.769 9.589 -34.533 1.00 62.91 94 LEU A C 1
ATOM 707 O O . LEU A 1 94 ? 14.811 10.315 -34.769 1.00 62.91 94 LEU A O 1
ATOM 711 N N . GLY A 1 95 ? 15.647 8.446 -33.851 1.00 63.06 95 GLY A N 1
ATOM 712 C CA . GLY A 1 95 ? 14.366 7.975 -33.313 1.00 63.06 95 GLY A CA 1
ATOM 713 C C . GLY A 1 95 ? 13.753 8.946 -32.299 1.00 63.06 95 GLY A C 1
ATOM 714 O O . GLY A 1 95 ? 12.563 9.242 -32.362 1.00 63.06 95 GLY A O 1
ATOM 715 N N . ARG A 1 96 ? 14.570 9.525 -31.410 1.00 62.91 96 ARG A N 1
ATOM 716 C CA . ARG A 1 96 ? 14.106 10.524 -30.427 1.00 62.91 96 ARG A CA 1
ATOM 717 C C . ARG A 1 96 ? 13.674 11.833 -31.091 1.00 62.91 96 ARG A C 1
ATOM 719 O O . ARG A 1 96 ? 12.649 12.396 -30.711 1.00 62.91 96 ARG A O 1
ATOM 726 N N . VAL A 1 97 ? 14.420 12.287 -32.103 1.00 75.81 97 VAL A N 1
ATOM 727 C CA . VAL A 1 97 ? 14.039 13.457 -32.914 1.00 75.81 97 VAL A CA 1
ATOM 728 C C . VAL A 1 97 ? 12.749 13.177 -33.681 1.00 75.81 97 VAL A C 1
ATOM 730 O O . VAL A 1 97 ? 11.866 14.026 -33.695 1.00 75.81 97 VAL A O 1
ATOM 733 N N . ALA A 1 98 ? 12.596 11.981 -34.252 1.00 77.94 98 ALA A N 1
ATOM 734 C CA . ALA A 1 98 ? 11.396 11.591 -34.978 1.00 77.94 98 ALA A CA 1
ATOM 735 C C . ALA A 1 98 ? 10.159 11.605 -34.073 1.00 77.94 98 ALA A C 1
ATOM 737 O O . ALA A 1 98 ? 9.153 12.192 -34.457 1.00 77.94 98 ALA A O 1
ATOM 738 N N . VAL A 1 99 ? 10.226 11.047 -32.859 1.00 82.56 99 VAL A N 1
ATOM 739 C CA . VAL A 1 99 ? 9.093 11.063 -31.914 1.00 82.56 99 VAL A CA 1
ATOM 740 C C . VAL A 1 99 ? 8.722 12.495 -31.513 1.00 82.56 99 VAL A C 1
ATOM 742 O O . VAL A 1 99 ? 7.560 12.878 -31.637 1.00 82.56 99 VAL A O 1
ATOM 745 N N . ALA A 1 100 ? 9.691 13.322 -31.105 1.00 78.19 100 ALA A N 1
ATOM 746 C CA . ALA A 1 100 ? 9.425 14.715 -30.731 1.00 78.19 100 ALA A CA 1
ATOM 747 C C . ALA A 1 100 ? 8.873 15.547 -31.907 1.00 78.19 100 ALA A C 1
ATOM 749 O O . ALA A 1 100 ? 7.925 16.321 -31.739 1.00 78.19 100 ALA A O 1
ATOM 750 N N . ALA A 1 101 ? 9.419 15.349 -33.112 1.00 84.12 101 ALA A N 1
ATOM 751 C CA . ALA A 1 101 ? 8.938 15.990 -34.332 1.00 84.12 101 ALA A CA 1
ATOM 752 C C . ALA A 1 101 ? 7.517 15.532 -34.688 1.00 84.12 101 ALA A C 1
ATOM 754 O O . ALA A 1 101 ? 6.694 16.361 -35.062 1.00 84.12 101 ALA A O 1
ATOM 755 N N . SER A 1 102 ? 7.203 14.245 -34.506 1.00 86.56 102 SER A N 1
ATOM 756 C CA . SER A 1 102 ? 5.874 13.679 -34.775 1.00 86.56 102 SER A CA 1
ATOM 757 C C . SER A 1 102 ? 4.812 14.277 -33.860 1.00 86.56 102 SER A C 1
ATOM 759 O O . SER A 1 102 ? 3.757 14.680 -34.337 1.00 86.56 102 SER A O 1
ATOM 761 N N . VAL A 1 103 ? 5.099 14.390 -32.558 1.00 88.94 103 VAL A N 1
ATOM 762 C CA . VAL A 1 103 ? 4.172 15.000 -31.590 1.00 88.94 103 VAL A CA 1
ATOM 763 C C . VAL A 1 103 ? 3.959 16.476 -31.917 1.00 88.94 103 VAL A C 1
ATOM 765 O O . VAL A 1 103 ? 2.821 16.931 -31.993 1.00 88.94 103 VAL A O 1
ATOM 768 N N . THR A 1 104 ? 5.036 17.215 -32.194 1.00 86.56 104 THR A N 1
ATOM 769 C CA . THR A 1 104 ? 4.948 18.638 -32.563 1.00 86.56 104 THR A CA 1
ATOM 770 C C . THR A 1 104 ? 4.142 18.832 -33.850 1.00 86.56 104 THR A C 1
ATOM 772 O O . THR A 1 104 ? 3.271 19.700 -33.917 1.00 86.56 104 THR A O 1
ATOM 775 N N . PHE A 1 105 ? 4.383 17.993 -34.861 1.00 90.38 105 PHE A N 1
ATOM 776 C CA . PHE A 1 105 ? 3.646 18.020 -36.120 1.00 90.38 105 PHE A CA 1
ATOM 777 C C . PHE A 1 105 ? 2.166 17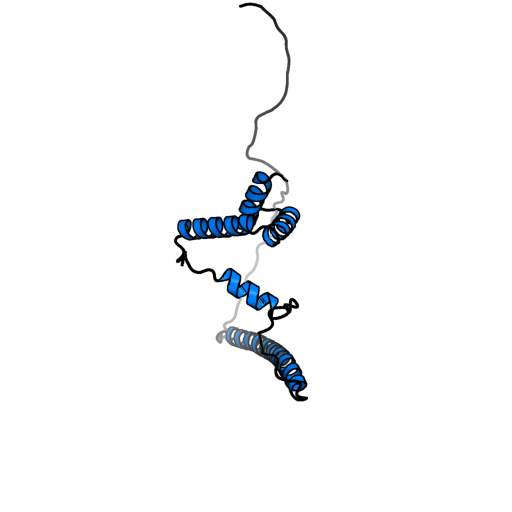.675 -35.922 1.00 90.38 105 PHE A C 1
ATOM 779 O O . PHE A 1 105 ? 1.307 18.384 -36.441 1.00 90.38 105 PHE A O 1
ATOM 786 N N . ALA A 1 106 ? 1.852 16.643 -35.133 1.00 89.81 106 ALA A N 1
ATOM 787 C CA . ALA A 1 106 ? 0.479 16.248 -34.829 1.00 89.81 106 ALA A CA 1
ATOM 788 C C . ALA A 1 106 ? -0.293 17.357 -34.096 1.00 89.81 106 ALA A C 1
ATOM 790 O O . ALA A 1 106 ? -1.438 17.636 -34.450 1.00 89.81 106 ALA A O 1
ATOM 791 N N . VAL A 1 107 ? 0.340 18.043 -33.136 1.00 90.38 107 VAL A N 1
ATOM 792 C CA . VAL A 1 107 ? -0.263 19.189 -32.434 1.00 90.38 107 VAL A CA 1
ATOM 793 C C . VAL A 1 107 ? -0.530 20.342 -33.406 1.00 90.38 107 VAL A C 1
ATOM 795 O O . VAL A 1 107 ? -1.639 20.873 -33.437 1.00 90.38 107 VAL A O 1
ATOM 798 N N . LEU A 1 108 ? 0.443 20.707 -34.249 1.00 88.69 108 LEU A N 1
ATOM 799 C CA . LEU A 1 108 ? 0.281 21.803 -35.210 1.00 88.69 108 LEU A CA 1
ATOM 800 C C . LEU A 1 108 ? -0.786 21.497 -36.278 1.00 88.69 108 LEU A C 1
ATOM 802 O O . LEU A 1 108 ? -1.595 22.365 -36.616 1.00 88.69 108 LEU A O 1
ATOM 806 N N . ALA A 1 109 ? -0.817 20.264 -36.788 1.00 88.25 109 ALA A N 1
ATOM 807 C CA . ALA A 1 109 ? -1.827 19.807 -37.737 1.00 88.25 109 ALA A CA 1
ATOM 808 C C . ALA A 1 109 ? -3.227 19.769 -37.101 1.00 88.25 109 ALA A C 1
ATOM 810 O O . ALA A 1 109 ? -4.189 20.241 -37.709 1.00 88.25 109 ALA A O 1
ATOM 811 N N . GLY A 1 110 ? -3.334 19.288 -35.858 1.00 87.19 110 GLY A N 1
ATOM 812 C CA . GLY A 1 110 ? -4.583 19.261 -35.097 1.00 87.19 110 GLY A CA 1
ATOM 813 C C . GLY A 1 110 ? -5.180 20.655 -34.887 1.00 87.19 110 GLY A C 1
ATOM 814 O O . GLY A 1 110 ? -6.361 20.859 -35.156 1.00 87.19 110 GLY A O 1
ATOM 815 N N . VAL A 1 111 ? -4.362 21.645 -34.509 1.00 84.69 111 VAL A N 1
ATOM 816 C CA . VAL A 1 111 ? -4.815 23.038 -34.318 1.00 84.69 111 VAL A CA 1
ATOM 817 C C . VAL A 1 111 ? -5.318 23.662 -35.628 1.00 84.69 111 VAL A C 1
ATOM 819 O O . VAL A 1 111 ? -6.344 24.342 -35.636 1.00 84.69 111 VAL A O 1
ATOM 822 N N . ARG A 1 112 ? -4.645 23.405 -36.760 1.00 80.31 112 ARG A N 1
ATOM 823 C CA . ARG A 1 112 ? -5.079 23.886 -38.089 1.00 80.31 112 ARG A CA 1
ATOM 824 C C . ARG A 1 112 ? -6.375 23.225 -38.562 1.00 80.31 112 ARG A C 1
ATOM 826 O O . ARG A 1 112 ? -7.198 23.899 -39.180 1.00 80.31 112 ARG A O 1
ATOM 833 N N . MET A 1 113 ? -6.555 21.933 -38.286 1.00 78.94 113 MET A N 1
ATOM 834 C CA . MET A 1 113 ? -7.774 21.193 -38.623 1.00 78.94 113 MET A CA 1
ATOM 835 C C . MET A 1 113 ? -8.960 21.667 -37.777 1.00 78.94 113 MET A C 1
ATOM 837 O O . MET A 1 113 ? -10.036 21.921 -38.314 1.00 78.94 113 MET A O 1
ATOM 841 N N . TYR A 1 114 ? -8.748 21.861 -36.473 1.00 82.44 114 TYR A N 1
ATOM 842 C CA . TYR A 1 114 ? -9.765 22.374 -35.558 1.00 82.44 114 TYR A CA 1
ATOM 843 C C . TYR A 1 114 ? -10.245 23.768 -35.976 1.00 82.44 114 TYR A C 1
ATOM 845 O O . TYR A 1 114 ? -11.443 23.998 -36.106 1.00 82.44 114 TYR A O 1
ATOM 853 N N . ASN A 1 115 ? -9.315 24.677 -36.288 1.00 75.31 115 ASN A N 1
ATOM 854 C CA . ASN A 1 115 ? -9.676 26.032 -36.693 1.00 75.31 115 ASN A CA 1
ATOM 855 C C . ASN A 1 115 ? -10.423 26.061 -38.039 1.00 75.31 115 ASN A C 1
ATOM 857 O O . ASN A 1 115 ? -11.433 26.742 -38.140 1.00 75.31 115 ASN A O 1
ATOM 861 N N . GLN A 1 116 ? -10.006 25.275 -39.042 1.00 70.00 116 GLN A N 1
ATOM 862 C CA . GLN A 1 116 ? -10.737 25.164 -40.317 1.00 70.00 116 GLN A CA 1
ATOM 863 C C . GLN A 1 116 ? -12.132 24.543 -40.169 1.00 70.00 116 GLN A C 1
ATOM 865 O O . GLN A 1 116 ? -13.039 24.915 -40.910 1.00 70.00 116 GLN A O 1
ATOM 870 N N . SER A 1 117 ? -12.309 23.622 -39.220 1.00 66.50 117 SER A N 1
ATOM 871 C CA . SER A 1 117 ? -13.615 23.018 -38.930 1.00 66.50 117 SER A CA 1
ATOM 872 C C . SER A 1 117 ? -14.607 24.061 -38.405 1.00 66.50 117 SER A C 1
ATOM 874 O O . SER A 1 117 ? -15.765 24.039 -38.808 1.00 66.50 117 SER A O 1
ATOM 876 N N . ASP A 1 118 ? -14.137 25.005 -37.582 1.00 61.72 118 ASP A N 1
ATOM 877 C CA . ASP A 1 118 ? -14.929 26.128 -37.057 1.00 61.72 118 ASP A CA 1
ATOM 878 C C . ASP A 1 118 ? -15.328 27.121 -38.169 1.00 61.72 118 ASP A C 1
ATOM 880 O O . ASP A 1 118 ? -16.478 27.545 -38.266 1.00 61.72 118 ASP A O 1
ATOM 884 N N . VAL A 1 119 ? -14.410 27.434 -39.097 1.00 60.84 119 VAL A N 1
ATOM 885 C CA . VAL A 1 119 ? -14.732 28.311 -40.243 1.00 60.84 119 VAL A CA 1
ATOM 886 C C . VAL A 1 119 ? -15.728 27.643 -41.206 1.00 60.84 119 VAL A C 1
ATOM 888 O O . VAL A 1 119 ? -16.615 28.308 -41.744 1.00 60.84 119 VAL A O 1
ATOM 891 N N . ALA A 1 120 ? -15.633 26.324 -41.409 1.00 61.69 120 ALA A N 1
ATOM 892 C CA . ALA A 1 120 ? -16.551 25.575 -42.270 1.00 61.69 120 ALA A CA 1
ATOM 893 C C . ALA A 1 120 ? -17.976 25.472 -41.687 1.00 61.69 120 ALA A C 1
ATOM 895 O O . ALA A 1 120 ? -18.949 25.574 -42.437 1.00 61.69 120 ALA A O 1
ATOM 896 N N . THR A 1 121 ? -18.127 25.323 -40.366 1.00 59.34 121 THR A N 1
ATOM 897 C CA . THR A 1 121 ? -19.443 25.338 -39.701 1.00 59.34 121 THR A CA 1
ATOM 898 C C . THR A 1 121 ? -20.063 26.736 -39.658 1.00 59.34 121 THR A C 1
ATOM 900 O O . THR A 1 121 ? -21.277 26.855 -39.829 1.00 59.34 121 THR A O 1
ATOM 903 N N . GLN A 1 122 ? -19.266 27.804 -39.530 1.00 59.44 122 GLN A N 1
ATOM 904 C CA . GLN A 1 122 ? -19.771 29.182 -39.628 1.00 59.44 122 GLN A CA 1
ATOM 905 C C . GLN A 1 122 ? -20.226 29.563 -41.049 1.00 59.44 122 GLN A C 1
ATOM 907 O O . GLN A 1 122 ? -21.186 30.321 -41.198 1.00 59.44 122 GLN A O 1
ATOM 912 N N . GLY A 1 123 ? -19.610 28.991 -42.090 1.00 59.69 123 GLY A N 1
ATOM 913 C CA . GLY A 1 123 ? -20.025 29.185 -43.485 1.00 59.69 123 GLY A CA 1
ATOM 914 C C . GLY A 1 123 ? -21.389 28.568 -43.829 1.00 59.69 123 GLY A C 1
ATOM 915 O O . GLY A 1 123 ? -22.138 29.149 -44.612 1.00 59.69 123 GLY A O 1
ATOM 916 N N . LEU A 1 124 ? -21.759 27.436 -43.214 1.00 59.41 124 LEU A N 1
ATOM 917 C CA . LEU A 1 124 ? -23.075 26.807 -43.426 1.00 59.41 124 LEU A CA 1
ATOM 918 C C . LEU A 1 124 ? -24.221 27.508 -42.672 1.00 59.41 124 LEU A C 1
ATOM 920 O O . LEU A 1 124 ? -25.373 27.400 -43.087 1.00 59.41 124 LEU A O 1
ATOM 924 N N . ALA A 1 125 ? -23.933 28.236 -41.589 1.00 59.53 125 ALA A N 1
ATOM 925 C CA . ALA A 1 125 ? -24.946 28.915 -40.774 1.00 59.53 125 ALA A CA 1
ATOM 926 C C . ALA A 1 125 ? -25.404 30.280 -41.339 1.00 59.53 125 ALA A C 1
ATOM 928 O O . ALA A 1 125 ? -26.372 30.851 -40.838 1.00 59.53 125 ALA A O 1
ATOM 929 N N . GLN A 1 126 ? -24.740 30.811 -42.376 1.00 58.28 126 GLN A N 1
ATOM 930 C CA . GLN A 1 126 ? -25.035 32.132 -42.960 1.00 58.28 126 GLN A CA 1
ATOM 931 C C . GLN A 1 126 ? -25.851 32.106 -44.262 1.00 58.28 126 GLN A C 1
ATOM 933 O O . GLN A 1 126 ? -26.131 33.165 -44.825 1.00 58.28 126 GLN A O 1
ATOM 938 N N . GLN A 1 127 ? -26.321 30.946 -44.729 1.00 57.81 127 GLN A N 1
ATOM 939 C CA . GLN A 1 127 ? -27.315 30.910 -45.810 1.00 57.81 127 GLN A CA 1
ATOM 940 C C . GLN A 1 127 ? -28.731 31.145 -45.264 1.00 57.81 127 GLN A C 1
ATOM 942 O O . GLN A 1 127 ? -29.491 30.211 -45.016 1.00 57.81 127 GLN A O 1
ATOM 947 N N . ALA A 1 128 ? -29.092 32.420 -45.101 1.00 55.44 128 ALA A N 1
ATOM 948 C CA . ALA A 1 128 ? -30.478 32.850 -44.922 1.00 55.44 128 ALA A CA 1
ATOM 949 C C . ALA A 1 128 ? -31.177 33.028 -46.295 1.00 55.44 128 ALA A C 1
ATOM 951 O O . ALA A 1 128 ? -30.547 33.503 -47.245 1.00 55.44 128 ALA A O 1
ATOM 952 N N . PRO A 1 129 ? -32.463 32.645 -46.429 1.00 55.06 129 PRO A N 1
ATOM 953 C CA . PRO A 1 129 ? -33.179 32.608 -47.705 1.00 55.06 129 PRO A CA 1
ATOM 954 C C . PRO A 1 129 ? -33.490 34.010 -48.247 1.00 55.06 129 PRO A C 1
ATOM 956 O O . PRO A 1 129 ? -33.758 34.944 -47.493 1.00 55.06 129 PRO A O 1
ATOM 959 N N . SER A 1 130 ? -33.473 34.137 -49.575 1.00 58.22 130 SER A N 1
ATOM 960 C CA . SER A 1 130 ? -33.768 35.356 -50.333 1.00 58.22 130 SER A CA 1
ATOM 961 C C . SER A 1 130 ? -35.165 35.898 -49.997 1.00 58.22 130 SER A C 1
ATOM 963 O O . SER A 1 130 ? -36.166 35.271 -50.334 1.00 58.22 130 SER A O 1
ATOM 965 N N . GLN A 1 131 ? -35.243 37.068 -49.358 1.00 50.50 131 GLN A N 1
ATOM 966 C CA . GLN A 1 131 ? -36.511 37.746 -49.066 1.00 50.50 131 GLN A CA 1
ATOM 967 C C . GLN A 1 131 ? -36.756 38.820 -50.137 1.00 50.50 131 GLN A C 1
ATOM 969 O O . GLN A 1 131 ? -35.952 39.741 -50.292 1.00 50.50 131 GLN A O 1
ATOM 974 N N . LEU A 1 132 ? -37.850 38.690 -50.893 1.00 47.62 132 LEU A N 1
ATOM 975 C CA . LEU A 1 132 ? -38.320 39.712 -51.827 1.00 47.62 132 LEU A CA 1
ATOM 976 C C . LEU A 1 132 ? -38.802 40.957 -51.063 1.00 47.62 132 LEU A C 1
ATOM 978 O O . LEU A 1 132 ? -39.558 40.861 -50.099 1.00 47.62 132 LEU A O 1
ATOM 982 N N . THR A 1 133 ? -38.386 42.127 -51.542 1.00 53.66 133 THR A N 1
ATOM 983 C CA . THR A 1 133 ? -38.795 43.451 -51.060 1.00 53.66 133 THR A CA 1
ATOM 984 C C . THR A 1 133 ? -40.304 43.679 -51.189 1.00 53.66 133 THR A C 1
ATOM 986 O O . THR A 1 133 ? -40.851 43.587 -52.286 1.00 53.66 133 THR A O 1
ATOM 989 N N . ALA A 1 134 ? -40.943 44.117 -50.100 1.00 45.12 134 ALA A N 1
ATOM 990 C CA . ALA A 1 134 ? -42.192 44.881 -50.136 1.00 45.12 134 ALA A CA 1
ATOM 991 C C . ALA A 1 134 ? -42.100 46.080 -49.162 1.00 45.12 134 ALA A C 1
ATOM 993 O O . ALA A 1 134 ? -41.486 45.943 -48.101 1.00 45.12 134 ALA A O 1
ATOM 994 N N . PRO A 1 135 ? -42.643 47.265 -49.509 1.00 45.47 135 PRO A N 1
ATOM 995 C CA . PRO A 1 135 ? -42.322 48.511 -48.826 1.00 45.47 135 PRO A CA 1
ATOM 996 C C . PRO A 1 135 ? -43.236 48.806 -47.626 1.00 45.47 135 PRO A C 1
ATOM 998 O O . PRO A 1 135 ? -44.441 48.566 -47.648 1.00 45.47 135 PRO A O 1
ATOM 1001 N N . GLN A 1 136 ? -42.612 49.387 -46.600 1.00 47.12 136 GLN A N 1
ATOM 1002 C CA . GLN A 1 136 ? -43.195 50.048 -45.424 1.00 47.12 136 GLN A CA 1
ATOM 1003 C C . GLN A 1 136 ? -44.237 51.113 -45.818 1.00 47.12 136 GLN A C 1
ATOM 1005 O O . GLN A 1 136 ? -44.110 51.700 -46.896 1.00 47.12 136 GLN A O 1
ATOM 1010 N N . PRO A 1 137 ? -45.207 51.458 -44.943 1.00 50.59 137 PRO A N 1
ATOM 1011 C CA . PRO A 1 137 ? -44.965 52.670 -44.147 1.00 50.59 137 PRO A CA 1
ATOM 1012 C C . PRO A 1 137 ? -45.669 52.783 -42.770 1.00 50.59 137 PRO A C 1
ATOM 1014 O O . PRO A 1 137 ? -46.805 52.374 -42.567 1.00 50.59 137 PRO A O 1
ATOM 1017 N N . ALA A 1 138 ? -44.949 53.451 -41.862 1.00 48.19 138 ALA A N 1
ATOM 1018 C CA . ALA A 1 138 ? -45.354 54.550 -40.972 1.00 48.19 138 ALA A CA 1
ATOM 1019 C C . ALA A 1 138 ? -46.717 54.548 -40.237 1.00 48.19 138 ALA A C 1
ATOM 1021 O O . ALA A 1 138 ? -47.757 54.783 -40.847 1.00 48.19 138 ALA A O 1
ATOM 1022 N N . ARG A 1 139 ? -46.666 54.597 -38.893 1.00 38.69 139 ARG A N 1
ATOM 1023 C CA . ARG A 1 139 ? -47.167 55.743 -38.095 1.00 38.69 139 ARG A CA 1
ATOM 1024 C C . ARG A 1 139 ? -46.839 55.609 -36.597 1.00 38.69 139 ARG A C 1
ATOM 1026 O O . ARG A 1 139 ? -47.074 54.583 -35.978 1.00 38.69 139 ARG A O 1
ATOM 1033 N N . SER A 1 140 ? -46.284 56.696 -36.079 1.00 39.97 140 SER A N 1
ATOM 1034 C CA . SER A 1 140 ? -46.038 57.139 -34.694 1.00 39.97 140 SER A CA 1
ATOM 1035 C C . SER A 1 140 ? -47.330 57.274 -33.850 1.00 39.97 140 SER A C 1
ATOM 1037 O O . SER A 1 140 ? -48.400 56.977 -34.380 1.00 39.97 140 SER A O 1
ATOM 1039 N N . PRO A 1 141 ? -47.343 57.895 -32.643 1.00 57.72 141 PRO A N 1
ATOM 1040 C CA . PRO A 1 141 ? -46.383 57.996 -31.520 1.00 57.72 141 PRO A CA 1
ATOM 1041 C C . PRO A 1 141 ? -47.044 57.626 -30.160 1.00 57.72 141 PRO A C 1
ATOM 1043 O O . PRO A 1 141 ? -48.259 57.723 -30.021 1.00 57.72 141 PRO A O 1
ATOM 1046 N N . ALA A 1 142 ? -46.285 57.330 -29.099 1.00 50.69 142 ALA A N 1
ATOM 1047 C CA . ALA A 1 142 ? -46.818 57.471 -27.734 1.00 50.69 142 ALA A CA 1
ATOM 1048 C C . ALA A 1 142 ? -45.715 57.769 -26.713 1.00 50.69 142 ALA A C 1
ATOM 1050 O O . ALA A 1 142 ? -44.627 57.203 -26.754 1.00 50.69 142 ALA A O 1
ATOM 1051 N N . VAL A 1 143 ? -46.023 58.718 -25.837 1.00 55.75 143 VAL A N 1
ATOM 1052 C CA . VAL A 1 143 ? -45.139 59.482 -24.956 1.00 55.75 143 VAL A CA 1
ATOM 1053 C C . VAL A 1 143 ? -45.428 59.101 -23.495 1.00 55.75 143 VAL A C 1
ATOM 1055 O O . VAL A 1 143 ? -46.594 58.993 -23.141 1.00 55.75 143 VAL A O 1
ATOM 1058 N N . LEU A 1 144 ? -44.354 58.950 -22.700 1.00 47.94 144 LEU A N 1
ATOM 1059 C CA . LEU A 1 144 ? -44.177 59.087 -21.231 1.00 47.94 144 LEU A CA 1
ATOM 1060 C C . LEU A 1 144 ? -45.220 58.493 -20.253 1.00 47.94 144 LEU A C 1
ATOM 1062 O O . LEU A 1 144 ? -46.376 58.891 -20.257 1.00 47.94 144 LEU A O 1
ATOM 1066 N N . ALA A 1 145 ? -44.752 57.749 -19.239 1.00 44.47 145 ALA A N 1
ATOM 1067 C CA . ALA A 1 145 ? -44.541 58.308 -17.890 1.00 44.47 145 ALA A CA 1
ATOM 1068 C C . ALA A 1 145 ? -43.959 57.286 -16.884 1.00 44.47 145 ALA A C 1
ATOM 1070 O O . ALA A 1 145 ? -44.323 56.116 -16.864 1.00 44.47 145 ALA A O 1
ATOM 1071 N N . SER A 1 146 ? -43.042 57.817 -16.071 1.00 47.34 146 SER A N 1
ATOM 1072 C CA . SER A 1 146 ? -42.607 57.476 -14.705 1.00 47.34 146 SER A CA 1
ATOM 1073 C C . SER A 1 146 ? -43.195 56.267 -13.961 1.00 47.34 146 SER A C 1
ATOM 1075 O O . SER A 1 146 ? -44.404 56.199 -13.758 1.00 47.34 146 SER A O 1
ATOM 1077 N N . PHE A 1 147 ? -42.307 55.512 -13.304 1.00 43.78 147 PHE A N 1
ATOM 1078 C CA . PHE A 1 147 ? -42.392 55.286 -11.853 1.00 43.78 147 PHE A CA 1
ATOM 1079 C C . PHE A 1 147 ? -41.003 54.927 -11.287 1.00 43.78 147 PHE A C 1
ATOM 1081 O O . PHE A 1 147 ? -40.355 54.000 -11.768 1.00 43.78 147 PHE A O 1
ATOM 1088 N N . SER A 1 148 ? -40.547 55.698 -10.295 1.00 50.06 148 SER A N 1
ATOM 1089 C CA . SER A 1 148 ? -39.445 55.344 -9.392 1.00 50.06 148 SER A CA 1
ATOM 1090 C C . SER A 1 148 ? -39.988 54.461 -8.278 1.00 50.06 148 SER A C 1
ATOM 1092 O O . SER A 1 148 ? -41.026 54.805 -7.737 1.00 50.06 148 SER A O 1
ATOM 1094 N N . GLU A 1 149 ? -39.242 53.441 -7.854 1.00 41.84 149 GLU A N 1
ATOM 1095 C CA . GLU A 1 149 ? -38.880 53.286 -6.436 1.00 41.84 149 GLU A CA 1
ATOM 1096 C C . GLU A 1 149 ? -37.824 52.187 -6.262 1.00 41.84 149 GLU A C 1
ATOM 1098 O O . GLU A 1 149 ? -38.045 51.003 -6.508 1.00 41.84 149 GLU A O 1
ATOM 1103 N N . GLU A 1 150 ? -36.650 52.628 -5.821 1.00 43.72 150 GLU A N 1
ATOM 1104 C CA . GLU A 1 150 ? -35.673 51.843 -5.086 1.00 43.72 150 GLU A CA 1
ATOM 1105 C C . GLU A 1 150 ? -36.030 51.987 -3.605 1.00 43.72 150 GLU A C 1
ATOM 1107 O O . GLU A 1 150 ? -35.992 53.105 -3.103 1.00 43.72 150 GLU A O 1
ATOM 1112 N N . SER A 1 151 ? -36.387 50.894 -2.920 1.00 37.91 151 SER A N 1
ATOM 1113 C CA . SER A 1 151 ? -35.923 50.621 -1.552 1.00 37.91 151 SER A CA 1
ATOM 1114 C C . SER A 1 151 ? -36.429 49.276 -1.012 1.00 37.91 151 SER A C 1
ATOM 1116 O O . SER A 1 151 ? -37.607 49.062 -0.759 1.00 37.91 151 SER A O 1
ATOM 1118 N N . THR A 1 152 ? -35.467 48.382 -0.787 1.00 35.59 152 THR A N 1
ATOM 1119 C CA . THR A 1 152 ? -35.251 47.603 0.446 1.00 35.59 152 THR A CA 1
ATOM 1120 C C . THR A 1 152 ? -36.421 46.915 1.180 1.00 35.59 152 THR A C 1
ATOM 1122 O O . THR A 1 152 ? -37.185 47.546 1.900 1.00 35.59 152 THR A O 1
ATOM 1125 N N . LYS A 1 153 ? -36.277 45.580 1.247 1.00 35.44 153 LYS A N 1
ATOM 1126 C CA . LYS A 1 153 ? -36.281 44.744 2.472 1.00 35.44 153 LYS A CA 1
ATOM 1127 C C . LYS A 1 153 ? -37.622 44.477 3.179 1.00 35.44 153 LYS A C 1
ATOM 1129 O O . LYS A 1 153 ? -38.050 45.256 4.017 1.00 35.44 153 LYS A O 1
ATOM 1134 N N . ALA A 1 154 ? -38.128 43.257 2.983 1.00 31.56 154 ALA A N 1
ATOM 1135 C CA . ALA A 1 154 ? -38.865 42.389 3.926 1.00 31.56 154 ALA A CA 1
ATOM 1136 C C . ALA A 1 154 ? -39.402 41.198 3.102 1.00 31.56 154 ALA A C 1
ATOM 1138 O O . ALA A 1 154 ? -39.752 41.391 1.948 1.00 31.56 154 ALA A O 1
ATOM 1139 N N . ALA A 1 155 ? -39.532 39.954 3.544 1.00 32.78 155 ALA A N 1
ATOM 1140 C CA . ALA A 1 155 ? -39.278 39.261 4.794 1.00 32.78 155 ALA A CA 1
ATOM 1141 C C . ALA A 1 155 ? -39.484 37.761 4.498 1.00 32.78 155 ALA A C 1
ATOM 1143 O O . ALA A 1 155 ? -40.268 37.424 3.613 1.00 32.78 155 ALA A O 1
ATOM 1144 N N . ALA A 1 156 ? -38.796 36.901 5.245 1.00 37.72 156 ALA A N 1
ATOM 1145 C CA . ALA A 1 156 ? -39.323 35.688 5.886 1.00 37.72 156 ALA A CA 1
ATOM 1146 C C . ALA A 1 156 ? -38.136 34.773 6.223 1.00 37.72 156 ALA A C 1
ATOM 1148 O O . ALA A 1 156 ? -37.268 34.563 5.386 1.00 37.72 156 ALA A O 1
ATOM 1149 N N . ASP A 1 157 ? -38.009 34.150 7.380 1.00 37.38 157 ASP A N 1
ATOM 1150 C CA . ASP A 1 157 ? -38.614 34.302 8.698 1.00 37.38 157 ASP A CA 1
ATOM 1151 C C . ASP A 1 157 ? -37.773 33.349 9.561 1.00 37.38 157 ASP A C 1
ATOM 1153 O O . ASP A 1 157 ? -37.742 32.152 9.291 1.00 37.38 157 ASP A O 1
ATOM 1157 N N . SER A 1 158 ? -37.015 33.881 10.516 1.00 34.72 158 SER A N 1
ATOM 1158 C CA . SER A 1 158 ? -36.295 33.094 11.521 1.00 34.72 158 SER A CA 1
ATOM 1159 C C . SER A 1 158 ? -36.217 33.939 12.783 1.00 34.72 158 SER A C 1
ATOM 1161 O O . SER A 1 158 ? -35.281 34.712 12.985 1.00 34.72 158 SER A O 1
ATOM 1163 N N . LYS A 1 159 ? -37.237 33.814 13.626 1.00 37.31 159 LYS A N 1
ATOM 1164 C CA . LYS A 1 159 ? -37.215 34.226 15.030 1.00 37.31 159 LYS A CA 1
ATOM 1165 C C . LYS A 1 159 ? -37.487 32.948 15.827 1.00 37.31 159 LYS A C 1
ATOM 1167 O O . LYS A 1 159 ? -38.382 32.194 15.470 1.00 37.31 159 LYS A O 1
ATOM 1172 N N . VAL A 1 160 ? -36.692 32.576 16.821 1.00 39.62 160 VAL A N 1
ATOM 1173 C CA . VAL A 1 160 ? -36.758 33.001 18.235 1.00 39.62 160 VAL A CA 1
ATOM 1174 C C . VAL A 1 160 ? -35.798 32.022 18.946 1.00 39.62 160 VAL A C 1
ATOM 1176 O O . VAL A 1 160 ? -35.791 30.852 18.585 1.00 39.62 160 VAL A O 1
ATOM 1179 N N . ASP A 1 161 ? -35.014 32.293 19.982 1.00 37.72 161 ASP A N 1
ATOM 1180 C CA . ASP A 1 161 ? -34.510 33.470 20.690 1.00 37.72 161 ASP A CA 1
ATOM 1181 C C . ASP A 1 161 ? -33.595 32.868 21.783 1.00 37.72 161 ASP A C 1
ATOM 1183 O O . ASP A 1 161 ? -33.982 31.914 22.461 1.00 37.72 161 ASP A O 1
ATOM 1187 N N . GLN A 1 162 ? -32.365 33.358 21.914 1.00 34.72 162 GLN A N 1
ATOM 1188 C CA . GLN A 1 162 ? -31.511 33.136 23.081 1.00 34.72 162 GLN A CA 1
ATOM 1189 C C . GLN A 1 162 ? -31.168 34.525 23.621 1.00 34.72 162 GLN A C 1
ATOM 1191 O O . GLN A 1 162 ? -30.411 35.239 22.967 1.00 34.72 162 GLN A O 1
ATOM 1196 N N . SER A 1 163 ? -31.684 34.906 24.794 1.00 33.78 163 SER A N 1
ATOM 1197 C CA . SER A 1 163 ? -30.868 35.294 25.960 1.00 33.78 163 SER A CA 1
ATOM 1198 C C . SER A 1 163 ? -31.667 36.055 27.033 1.00 33.78 163 SER A C 1
ATOM 1200 O O . SER A 1 163 ? -32.326 37.050 26.756 1.00 33.78 163 SER A O 1
ATOM 1202 N N . ALA A 1 164 ? -31.433 35.620 28.277 1.00 36.62 164 ALA A N 1
ATOM 1203 C CA . ALA A 1 164 ? -31.426 36.376 29.533 1.00 36.62 164 ALA A CA 1
ATOM 1204 C C . ALA A 1 164 ? -32.748 36.890 30.140 1.00 36.62 164 ALA A C 1
ATOM 1206 O O . ALA A 1 164 ? -33.344 37.847 29.666 1.00 36.62 164 ALA A O 1
ATOM 1207 N N . ALA A 1 165 ? -33.070 36.384 31.339 1.00 35.38 165 ALA A N 1
ATOM 1208 C CA . ALA A 1 165 ? -32.967 37.164 32.583 1.00 35.38 165 ALA A CA 1
ATOM 1209 C C . ALA A 1 165 ? -33.434 36.361 33.818 1.00 35.38 165 ALA A C 1
ATOM 1211 O O . ALA A 1 165 ? -34.591 35.978 33.907 1.00 35.38 165 ALA A O 1
ATOM 1212 N N . GLY A 1 166 ? -32.534 36.212 34.798 1.00 35.41 166 GLY A N 1
ATOM 1213 C CA . GLY A 1 166 ? -32.797 36.540 36.206 1.00 35.41 166 GLY A CA 1
ATOM 1214 C C . GLY A 1 166 ? -33.651 35.626 37.108 1.00 35.41 166 GLY A C 1
ATOM 1215 O O . GLY A 1 166 ? -34.787 35.296 36.809 1.00 35.41 166 GLY A O 1
ATOM 1216 N N . VAL A 1 167 ? -33.126 35.482 38.336 1.00 41.72 167 VAL A N 1
ATOM 1217 C CA . VAL A 1 167 ? -33.827 35.380 39.641 1.00 41.72 167 VAL A CA 1
ATOM 1218 C C . VAL A 1 167 ? -33.886 33.992 40.318 1.00 41.72 167 VAL A C 1
ATOM 1220 O O . VAL A 1 167 ? -34.686 33.140 39.975 1.00 41.72 167 VAL A O 1
ATOM 1223 N N . LYS A 1 168 ? -33.007 33.873 41.334 1.00 44.41 168 LYS A N 1
ATOM 1224 C CA . LYS A 1 168 ? -33.103 33.321 42.712 1.00 44.41 168 LYS A CA 1
ATOM 1225 C C . LYS A 1 168 ? -33.909 32.042 43.066 1.00 44.41 168 LYS A C 1
ATOM 1227 O O . LYS A 1 168 ? -35.003 31.812 42.581 1.00 44.41 168 LYS A O 1
ATOM 1232 N N . GLN A 1 169 ? -33.404 31.433 44.157 1.00 42.09 169 GLN A N 1
ATOM 1233 C CA . GLN A 1 169 ? -33.999 30.487 45.132 1.00 42.09 169 GLN A CA 1
ATOM 1234 C C . GLN A 1 169 ? -33.897 28.999 44.779 1.00 42.09 169 GLN A C 1
ATOM 1236 O O . GLN A 1 169 ? -34.076 28.631 43.633 1.00 42.09 169 GLN A O 1
ATOM 1241 N N . GLU A 1 170 ? -33.656 28.046 45.679 1.00 43.31 170 GLU A N 1
ATOM 1242 C CA . GLU A 1 170 ? -33.224 27.960 47.083 1.00 43.31 170 GLU A CA 1
ATOM 1243 C C . GLU A 1 170 ? -32.837 26.479 47.298 1.00 43.31 170 GLU A C 1
ATOM 1245 O O . GLU A 1 170 ? -33.352 25.592 46.617 1.00 43.31 170 GLU A O 1
ATOM 1250 N N . THR A 1 171 ? -31.937 26.197 48.239 1.00 48.59 171 THR A N 1
ATOM 1251 C CA . THR A 1 171 ? -31.672 24.846 48.771 1.00 48.59 171 THR A CA 1
ATOM 1252 C C . THR A 1 171 ? -32.897 24.352 49.559 1.00 48.59 171 THR A C 1
ATOM 1254 O O . THR A 1 171 ? -33.508 25.159 50.258 1.00 48.59 171 THR A O 1
ATOM 1257 N N .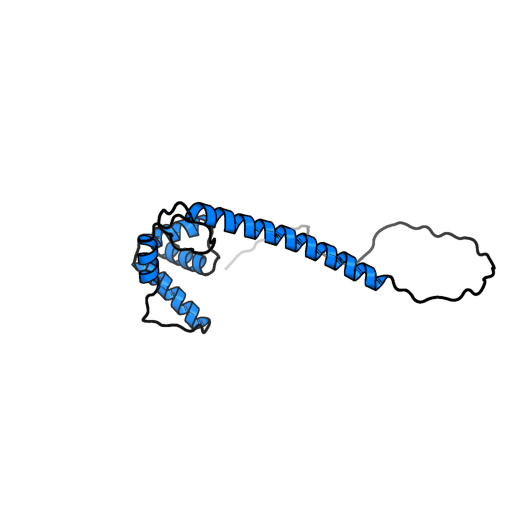 PRO A 1 172 ? -33.272 23.059 49.501 1.00 57.31 172 PRO A N 1
ATOM 1258 C CA . PRO A 1 172 ? -32.985 22.120 50.610 1.00 57.31 172 PRO A CA 1
ATOM 1259 C C . PRO A 1 172 ? -32.638 20.696 50.094 1.00 57.31 172 PRO A C 1
ATOM 1261 O O . PRO A 1 172 ? -33.109 20.263 49.053 1.00 57.31 172 PRO A O 1
ATOM 1264 N N . ALA A 1 173 ? -31.625 20.015 50.635 1.00 48.81 173 ALA A N 1
ATOM 1265 C CA . ALA A 1 173 ? -31.659 19.076 51.768 1.00 48.81 173 ALA A CA 1
ATOM 1266 C C . ALA A 1 173 ? -32.379 17.719 51.532 1.00 48.81 173 ALA A C 1
ATOM 1268 O O . ALA A 1 173 ? -33.579 17.667 51.298 1.00 48.81 173 ALA A O 1
ATOM 1269 N N . GLN A 1 174 ? -31.600 16.652 51.778 1.00 48.06 174 GLN A N 1
ATOM 1270 C CA . GLN A 1 174 ? -31.946 15.276 52.187 1.00 48.06 174 GLN A CA 1
ATOM 1271 C C . GLN A 1 174 ? -32.583 14.296 51.181 1.00 48.06 174 GLN A C 1
ATOM 1273 O O . GLN A 1 174 ? -33.775 14.359 50.898 1.00 48.06 174 GLN A O 1
ATOM 1278 N N . ARG A 1 175 ? -31.842 13.228 50.852 1.00 42.22 175 ARG A N 1
ATOM 1279 C CA . ARG A 1 175 ? -31.902 11.962 51.606 1.00 42.22 175 ARG A CA 1
ATOM 1280 C C . ARG A 1 175 ? -30.630 11.139 51.424 1.00 42.22 175 ARG A C 1
ATOM 1282 O O . ARG A 1 175 ? -29.997 11.296 50.360 1.00 42.22 175 ARG A O 1
#

Foldseek 3Di:
DPPVVLVVLLVCVVVVNHDPVSVVVNVVVCVVDPVSVVSSVVVVVVVCVVVVHDDDVPDDVPVVVVVVCVVPVPPVDPPPDDDDPDPPDPCVVVVVVVVVVVVVVVVVVVVVVVVVVVVVVVVVVPPDDDDDDDDDDDDDDDDDDDDDDDDDDDDDDDDDDDDDDDDDDDDDDDD

Secondary structure (DSSP, 8-state):
--HHHHHHHHHHHHTT-S-HHHHHHHHHHHHH-HHHHHHHHHHHHHHHHHHT----TT--HHHHHHHHHTTTT-----SS-------S-TTHHHHHHHHHHHHHHHHHHHHHHHHHHHHHHHHHTT----PPP------------------------------------------

Radius of gyration: 37.7 Å; chains: 1; bounding box: 71×78×104 Å